Protein AF-A0A127PZ39-F1 (afdb_monomer)

Organism: NCBI:txid279113

Mean predicted aligned error: 3.93 Å

Sequence (76 aa):
MRDFARLVDLIEGIVDFEHGPNISPEGLSKGYTHAVMITFSSQAFRDAYLIHAAHLAFVARLKPWFDEVLVFDYGI

Foldseek 3Di:
DVLVVVLCVVAPFFPDKDKDFDPDPPPPCVPGTMDIDTDGPDVVSVVVLVPDPSNVVVCVVCVVVDPDDDDDDDDD

pLDDT: mean 89.14, std 9.77, range [54.72, 97.5]

InterPro domains:
  IPR011008 Dimeric alpha-beta barrel [SSF54909] (4-74)
  IPR013097 Stress responsive alpha+beta-barrel [PF07876] (3-74)
  IPR013097 Stress responsive alpha+beta-barrel [PS51502] (1-74)
  IPR013097 Stress responsive alpha+beta-barrel [SM00886] (1-76)
  IPR044662 Stress-response A/B barrel domain-containing protein HS1/DABB1-like [PTHR33178] (3-74)

Nearest PDB structures (foldseek):
  2q3p-assembly1_A  TM=9.601E-01  e=9.776E-05  Arabidopsis thaliana
  5b0c-assembly1_B  TM=9.058E-01  e=9.776E-05  Cannabis sativa
  5b08-assembly1_A  TM=8.800E-01  e=1.048E-04  Cannabis sativa
  5b0g-assembly1_A-2  TM=9.093E-01  e=1.828E-04  Cannabis sativa
  5b0d-assembly1_A  TM=8.879E-01  e=1.484E-04  Cannabis sativa

Structure (mmCIF, N/CA/C/O backbone):
data_AF-A0A127PZ39-F1
#
_entry.id   AF-A0A127PZ39-F1
#
loop_
_atom_site.group_PDB
_atom_site.id
_atom_site.type_symbol
_atom_site.label_atom_id
_atom_site.label_alt_id
_atom_site.label_comp_id
_atom_site.label_asym_id
_atom_site.label_entity_id
_atom_site.label_seq_id
_atom_site.pdbx_PDB_ins_code
_atom_site.Cartn_x
_atom_site.Cartn_y
_atom_site.Cartn_z
_atom_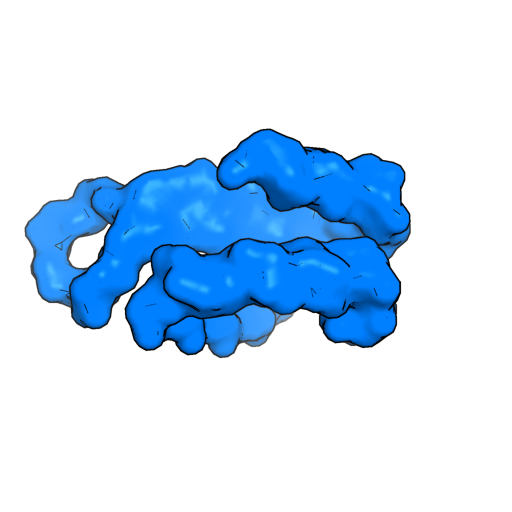site.occupancy
_atom_site.B_iso_or_equiv
_atom_site.auth_seq_id
_atom_site.auth_comp_id
_atom_site.auth_asym_id
_atom_site.auth_atom_id
_atom_site.pdbx_PDB_model_num
ATOM 1 N N . MET A 1 1 ? 2.080 -9.445 6.035 1.00 54.72 1 MET A N 1
ATOM 2 C CA . MET A 1 1 ? 3.127 -8.410 6.214 1.00 54.72 1 MET A CA 1
ATOM 3 C C . MET A 1 1 ? 4.487 -8.850 5.659 1.00 54.72 1 MET A C 1
ATOM 5 O O . MET A 1 1 ? 5.011 -8.127 4.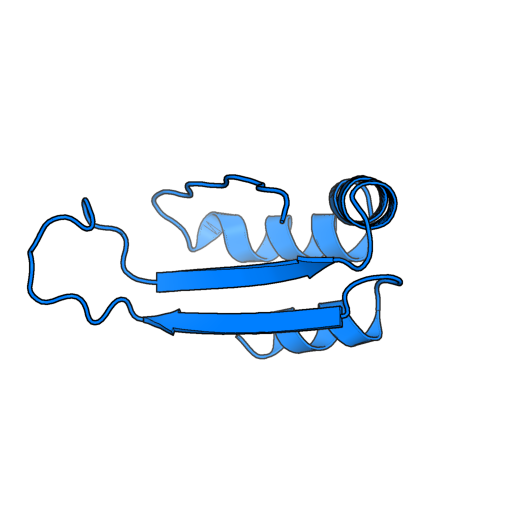830 1.00 54.72 1 MET A O 1
ATOM 9 N N . ARG A 1 2 ? 5.013 -10.054 5.969 1.00 59.03 2 ARG A N 1
ATOM 10 C CA . ARG A 1 2 ? 6.273 -10.571 5.363 1.00 59.03 2 ARG A CA 1
ATOM 11 C C . ARG A 1 2 ? 6.298 -10.589 3.824 1.00 59.03 2 ARG A C 1
ATOM 13 O O . ARG A 1 2 ? 7.350 -10.400 3.235 1.00 59.03 2 ARG A O 1
ATOM 20 N N . ASP A 1 3 ? 5.148 -10.783 3.184 1.00 62.97 3 ASP A N 1
ATOM 21 C CA . ASP A 1 3 ? 5.056 -10.852 1.721 1.00 62.97 3 ASP A CA 1
ATOM 22 C C . ASP A 1 3 ? 5.212 -9.496 1.022 1.00 62.97 3 ASP A C 1
ATOM 24 O O . ASP A 1 3 ? 5.639 -9.471 -0.127 1.00 62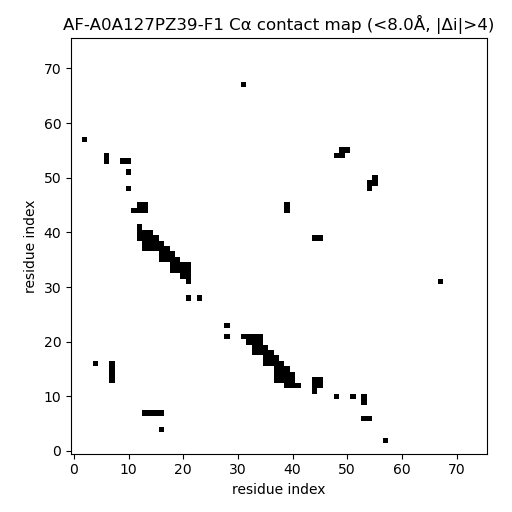.97 3 ASP A O 1
ATOM 28 N N . PHE A 1 4 ? 4.919 -8.382 1.702 1.00 64.06 4 PHE A N 1
ATOM 29 C CA . PHE A 1 4 ? 5.146 -7.055 1.128 1.00 64.06 4 PHE A CA 1
ATOM 30 C C . PHE A 1 4 ? 6.637 -6.702 1.089 1.00 64.06 4 PHE A C 1
ATOM 32 O O . PHE A 1 4 ? 7.101 -6.171 0.089 1.00 64.06 4 PHE A O 1
ATOM 39 N N . ALA A 1 5 ? 7.399 -7.058 2.131 1.00 64.19 5 ALA A N 1
ATOM 40 C CA . ALA A 1 5 ? 8.846 -6.834 2.160 1.00 64.19 5 ALA A CA 1
ATOM 41 C C . ALA A 1 5 ? 9.556 -7.515 0.975 1.00 64.19 5 ALA A C 1
ATOM 43 O O . ALA A 1 5 ? 10.522 -6.987 0.444 1.00 64.19 5 ALA A O 1
ATOM 44 N N . ARG A 1 6 ? 9.023 -8.645 0.490 1.00 71.31 6 ARG A N 1
ATOM 45 C CA . ARG A 1 6 ? 9.558 -9.334 -0.694 1.00 71.31 6 ARG A CA 1
ATOM 46 C C . ARG A 1 6 ? 9.241 -8.622 -2.009 1.00 71.31 6 ARG A C 1
ATOM 48 O O . ARG A 1 6 ? 9.910 -8.902 -2.991 1.00 71.31 6 ARG A O 1
ATOM 55 N N . LEU A 1 7 ? 8.233 -7.745 -2.070 1.00 69.50 7 LEU A N 1
ATOM 56 C CA . LEU A 1 7 ? 7.960 -6.969 -3.287 1.00 69.50 7 LEU A CA 1
ATOM 57 C C . LEU A 1 7 ? 9.063 -5.944 -3.548 1.00 69.50 7 LEU A C 1
ATOM 59 O O . LEU A 1 7 ? 9.398 -5.734 -4.708 1.00 69.50 7 LEU A O 1
ATOM 63 N N . VAL A 1 8 ? 9.651 -5.381 -2.486 1.00 71.56 8 VAL A N 1
ATOM 64 C CA . VAL A 1 8 ? 10.793 -4.457 -2.573 1.00 71.56 8 VAL A CA 1
ATOM 65 C C . VAL A 1 8 ? 11.983 -5.131 -3.262 1.00 71.56 8 VAL A C 1
ATOM 67 O O . VAL A 1 8 ? 12.591 -4.544 -4.146 1.00 71.56 8 VAL A O 1
ATOM 70 N N . ASP A 1 9 ? 12.256 -6.397 -2.934 1.00 75.12 9 ASP A N 1
ATOM 71 C CA . ASP A 1 9 ? 13.358 -7.159 -3.543 1.00 75.12 9 ASP A CA 1
ATOM 72 C C . ASP A 1 9 ? 13.076 -7.603 -4.991 1.00 75.12 9 ASP A C 1
ATOM 74 O O . ASP A 1 9 ? 13.996 -7.968 -5.723 1.00 75.12 9 ASP A O 1
ATOM 78 N N . LEU A 1 10 ? 11.804 -7.652 -5.399 1.00 73.62 10 LEU A N 1
ATOM 79 C CA . LEU A 1 10 ? 11.376 -8.258 -6.665 1.00 73.62 10 LEU A CA 1
ATOM 80 C C . LEU A 1 10 ? 11.029 -7.244 -7.754 1.00 73.62 10 LEU A C 1
ATOM 82 O O . LEU A 1 10 ? 10.922 -7.642 -8.914 1.00 73.62 10 LEU A O 1
ATOM 86 N N . ILE A 1 11 ? 10.781 -5.983 -7.398 1.00 78.69 11 ILE A N 1
ATOM 87 C CA . ILE A 1 11 ? 10.267 -4.977 -8.329 1.00 78.69 11 ILE A CA 1
ATOM 88 C C . ILE A 1 11 ? 11.168 -3.751 -8.297 1.00 78.69 11 ILE A C 1
ATOM 90 O O . ILE A 1 11 ? 11.287 -3.062 -7.286 1.00 78.69 11 ILE A O 1
ATOM 94 N N . GLU A 1 12 ? 11.787 -3.477 -9.441 1.00 86.56 12 GLU A N 1
ATOM 95 C CA . GLU A 1 12 ? 12.661 -2.327 -9.618 1.00 86.56 12 GLU A CA 1
ATOM 96 C C . GLU A 1 12 ? 11.916 -1.013 -9.347 1.00 86.56 12 GLU A C 1
ATOM 98 O O . GLU A 1 12 ? 10.761 -0.826 -9.736 1.00 86.56 12 GLU A O 1
ATOM 103 N N . GLY A 1 13 ? 12.600 -0.087 -8.676 1.00 88.81 13 GLY A N 1
ATOM 104 C CA . GLY A 1 13 ? 12.119 1.272 -8.468 1.00 88.81 13 GLY A CA 1
ATOM 105 C C . GLY A 1 13 ? 11.268 1.495 -7.221 1.00 88.81 13 GLY A C 1
ATOM 106 O O . GLY A 1 13 ? 10.972 2.660 -6.947 1.00 88.81 13 GLY A O 1
ATOM 107 N N . ILE A 1 14 ? 10.940 0.450 -6.448 1.00 91.06 14 ILE A N 1
ATOM 108 C CA . ILE A 1 14 ? 10.500 0.602 -5.052 1.00 91.06 14 ILE A CA 1
ATOM 109 C C . ILE A 1 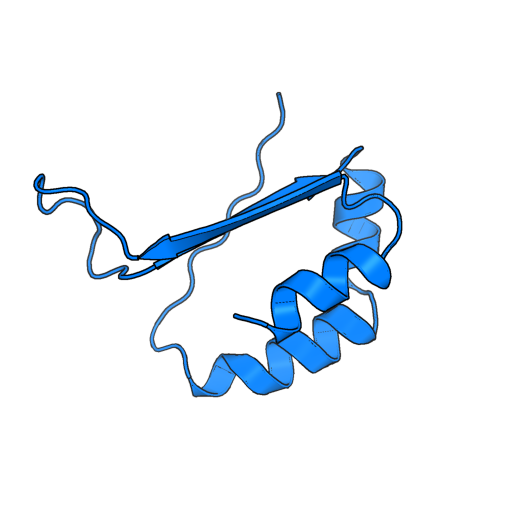14 ? 11.725 0.966 -4.211 1.00 91.06 14 ILE A C 1
ATOM 111 O O . ILE A 1 14 ? 12.702 0.221 -4.183 1.00 91.06 14 ILE A O 1
ATOM 115 N N . VAL A 1 15 ? 11.685 2.117 -3.544 1.00 91.38 15 VAL A N 1
ATOM 116 C CA . VAL A 1 15 ? 12.806 2.623 -2.732 1.00 91.38 15 VAL A CA 1
ATOM 117 C C . VAL A 1 15 ? 12.524 2.595 -1.239 1.00 91.38 15 VAL A C 1
ATOM 119 O O . VAL A 1 15 ? 13.467 2.626 -0.455 1.00 91.38 15 VAL A O 1
ATOM 122 N N . ASP A 1 16 ? 11.253 2.523 -0.847 1.00 89.75 16 ASP A N 1
ATOM 123 C CA . ASP A 1 16 ? 10.870 2.370 0.550 1.00 89.75 16 ASP A CA 1
ATOM 124 C C . ASP A 1 16 ? 9.520 1.666 0.685 1.00 89.75 16 ASP A C 1
ATOM 126 O O . ASP A 1 16 ? 8.691 1.673 -0.236 1.00 89.75 16 ASP A O 1
ATOM 130 N N . PHE A 1 17 ? 9.312 1.050 1.842 1.00 88.81 17 PHE A N 1
ATOM 131 C CA . PHE A 1 17 ? 8.098 0.329 2.173 1.00 88.81 17 PHE A CA 1
ATOM 132 C C . PHE A 1 17 ? 7.808 0.392 3.670 1.00 88.81 17 PHE A C 1
ATOM 134 O O . PHE A 1 17 ? 8.552 -0.152 4.488 1.00 88.81 17 PHE A O 1
ATOM 141 N N . GLU A 1 18 ? 6.654 0.952 4.016 1.00 90.69 18 GLU A N 1
ATOM 142 C CA . GLU A 1 18 ? 6.195 1.080 5.394 1.00 90.69 18 GLU A CA 1
ATOM 143 C C . GLU A 1 18 ? 4.775 0.542 5.543 1.00 90.69 18 GLU A C 1
ATOM 145 O O . GLU A 1 18 ? 3.942 0.627 4.640 1.00 90.69 18 GLU A O 1
ATOM 150 N N . HIS A 1 19 ? 4.462 -0.016 6.709 1.00 91.12 19 HIS A N 1
ATOM 151 C CA . HIS A 1 19 ? 3.099 -0.408 7.034 1.00 91.12 19 HIS A CA 1
ATOM 152 C C . HIS A 1 19 ? 2.888 -0.499 8.542 1.00 91.12 19 HIS A C 1
ATOM 154 O O . HIS A 1 19 ? 3.819 -0.743 9.311 1.00 91.12 19 HIS A O 1
ATOM 160 N N . GLY A 1 20 ? 1.634 -0.405 8.970 1.00 92.75 20 GLY A N 1
ATOM 161 C CA . GLY A 1 20 ? 1.291 -0.553 10.378 1.00 92.75 20 GLY A CA 1
ATOM 162 C C . GLY A 1 20 ? -0.203 -0.451 10.648 1.00 92.75 20 GLY A C 1
ATOM 163 O O . GLY A 1 20 ? -0.972 -0.090 9.753 1.00 92.75 20 GLY A O 1
ATOM 164 N N . PRO A 1 21 ? -0.636 -0.795 11.870 1.00 96.38 21 PRO A N 1
ATOM 165 C CA . PRO A 1 21 ? -1.995 -0.527 12.304 1.00 96.38 21 PRO A CA 1
ATOM 166 C C . PRO A 1 21 ? -2.224 0.984 12.441 1.00 96.38 21 PRO A C 1
ATOM 168 O O . PRO A 1 21 ? -1.317 1.743 12.783 1.00 96.38 21 PRO A O 1
ATOM 171 N N . ASN A 1 22 ? -3.458 1.416 12.211 1.00 96.75 22 ASN A N 1
ATOM 172 C CA . ASN A 1 22 ? -3.901 2.759 12.541 1.00 96.75 22 ASN A CA 1
ATOM 173 C C . ASN A 1 22 ? -3.882 2.950 14.066 1.00 96.75 22 ASN A C 1
ATOM 175 O O . ASN A 1 22 ? -4.494 2.178 14.803 1.00 96.75 22 ASN A O 1
ATOM 179 N N . ILE A 1 23 ? -3.203 4.001 14.518 1.00 96.94 23 ILE A N 1
ATOM 180 C CA . ILE A 1 23 ? -3.097 4.385 15.932 1.00 96.94 23 ILE A CA 1
ATOM 181 C C . ILE A 1 23 ? -3.677 5.780 16.205 1.00 96.94 23 ILE A C 1
ATOM 183 O O . ILE A 1 23 ? -3.474 6.317 17.293 1.00 96.94 23 ILE A O 1
ATOM 187 N N . SER A 1 24 ? -4.372 6.393 15.235 1.00 96.88 24 SER A N 1
ATOM 188 C CA . SER A 1 24 ? -4.973 7.715 15.435 1.00 96.88 24 SER A CA 1
ATOM 189 C C . SER A 1 24 ? -6.117 7.637 16.459 1.00 96.88 24 SER A C 1
ATOM 191 O O . SER A 1 24 ? -7.051 6.849 16.276 1.00 96.88 24 SER A O 1
ATOM 193 N N . PRO A 1 25 ? -6.094 8.470 17.517 1.00 96.38 25 PRO A N 1
ATOM 194 C CA . PRO A 1 25 ? -7.163 8.529 18.509 1.00 96.38 25 PRO A CA 1
ATOM 195 C C . PRO A 1 25 ? -8.356 9.389 18.058 1.00 96.38 25 PRO A C 1
ATOM 197 O O . PRO A 1 25 ? -9.342 9.494 18.781 1.00 96.38 25 PRO A O 1
ATOM 200 N N . GLU A 1 26 ? -8.284 10.032 16.891 1.00 97.50 26 GLU A N 1
ATOM 201 C CA . GLU A 1 26 ? -9.226 11.085 16.483 1.00 97.50 26 GLU A CA 1
ATOM 202 C C . GLU A 1 26 ? -10.570 10.542 15.973 1.00 97.50 26 GLU A C 1
ATOM 204 O O . GLU A 1 26 ? -11.515 11.302 15.778 1.00 97.50 26 GLU A O 1
ATOM 209 N N . GLY A 1 27 ? -10.678 9.231 15.731 1.00 94.81 27 GLY A N 1
ATOM 210 C CA . GLY A 1 27 ? -11.918 8.592 15.272 1.00 94.81 27 GLY A CA 1
ATOM 211 C C . GLY A 1 27 ? -12.303 8.905 13.819 1.00 94.81 27 GLY A C 1
ATOM 212 O O . GLY A 1 27 ? -13.386 8.530 13.375 1.00 94.81 27 GLY A O 1
ATOM 213 N N . LEU A 1 28 ? -11.422 9.558 13.055 1.00 96.94 28 LEU A N 1
ATOM 214 C CA . LEU A 1 28 ? -11.684 9.990 11.675 1.00 96.94 28 LEU A CA 1
ATOM 215 C C . LEU A 1 28 ? -11.249 8.979 10.608 1.00 96.94 28 LEU A C 1
ATOM 217 O O . LEU A 1 28 ? -11.429 9.216 9.416 1.00 96.94 28 LEU A O 1
ATOM 221 N N . SER A 1 29 ? -10.714 7.830 11.013 1.00 95.81 29 SER A N 1
ATOM 222 C CA . SER A 1 29 ? -10.139 6.831 10.106 1.00 95.81 29 SER A CA 1
ATOM 223 C C . SER A 1 29 ? -11.174 6.020 9.325 1.00 95.81 29 SER A C 1
ATOM 225 O O . SER A 1 29 ? -10.789 5.098 8.623 1.00 95.81 29 SER A O 1
ATOM 227 N N . LYS A 1 30 ? -12.476 6.320 9.448 1.00 96.12 30 LYS A N 1
ATOM 228 C CA . LYS A 1 30 ? -13.575 5.683 8.691 1.00 96.12 30 LYS A CA 1
ATOM 229 C C . LYS A 1 30 ? -13.540 4.143 8.688 1.00 96.12 30 LYS A C 1
ATOM 231 O O . LYS A 1 30 ? -13.861 3.520 7.688 1.00 96.12 30 LYS A O 1
ATOM 236 N N . GLY A 1 31 ? -13.131 3.529 9.797 1.00 95.31 31 GLY A N 1
ATOM 237 C CA . GLY A 1 31 ? -13.046 2.069 9.924 1.00 95.31 31 GLY A CA 1
ATOM 238 C C . GLY A 1 31 ? -11.790 1.425 9.323 1.00 95.31 31 GLY A C 1
ATOM 239 O O . GLY A 1 31 ? -11.573 0.237 9.543 1.00 95.31 31 GLY A O 1
ATOM 240 N N . TYR A 1 32 ? -10.921 2.178 8.642 1.00 96.94 32 TYR A N 1
ATOM 241 C CA . TYR A 1 32 ? -9.638 1.663 8.162 1.00 96.94 32 TYR A CA 1
ATOM 242 C C . TYR A 1 32 ? -8.705 1.360 9.345 1.00 96.94 32 TYR A C 1
ATOM 244 O O . TYR A 1 32 ? -8.478 2.196 10.226 1.00 96.94 32 TYR A O 1
ATOM 252 N N . THR A 1 33 ? -8.169 0.138 9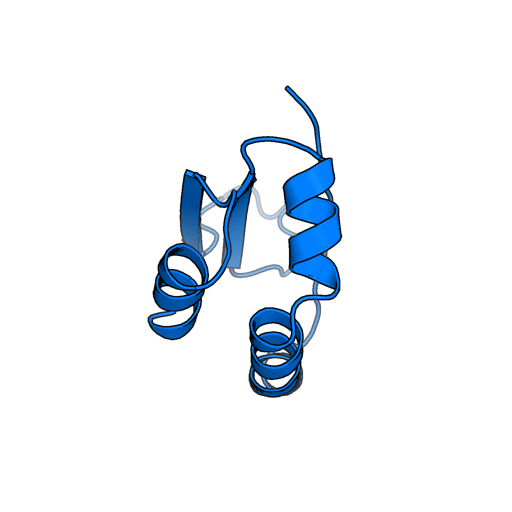.369 1.00 96.25 33 THR A N 1
ATOM 253 C CA . THR A 1 33 ? -7.414 -0.402 10.515 1.00 96.25 33 THR A CA 1
ATOM 254 C C . THR A 1 33 ? -5.911 -0.447 10.299 1.00 96.25 33 THR A C 1
ATOM 256 O O . THR A 1 33 ? -5.173 -0.570 11.270 1.00 96.25 33 THR A O 1
ATOM 259 N N . HIS A 1 34 ? -5.449 -0.367 9.053 1.00 94.94 34 HIS A N 1
ATOM 260 C CA . HIS A 1 34 ? -4.042 -0.470 8.685 1.00 94.94 34 HIS A CA 1
ATOM 261 C C . HIS A 1 34 ? -3.717 0.516 7.566 1.00 94.94 34 HIS A C 1
ATOM 263 O O . HIS A 1 34 ? -4.573 0.817 6.734 1.00 94.94 34 HIS A O 1
ATOM 269 N N . ALA A 1 35 ? -2.470 0.972 7.538 1.00 94.94 35 ALA A N 1
ATOM 270 C CA . ALA A 1 35 ? -1.896 1.741 6.447 1.00 94.94 35 ALA A CA 1
ATOM 271 C C . ALA A 1 35 ? -0.711 0.982 5.845 1.00 94.94 35 ALA A C 1
ATOM 273 O O . ALA A 1 35 ? 0.005 0.256 6.543 1.00 94.94 35 ALA A O 1
ATOM 274 N N . VAL A 1 36 ? -0.523 1.168 4.544 1.00 92.25 36 VAL A N 1
ATOM 275 C CA . VAL A 1 36 ? 0.624 0.688 3.779 1.00 92.25 36 VAL A CA 1
ATOM 276 C C . VAL A 1 36 ? 1.078 1.840 2.889 1.00 92.25 36 VAL A C 1
ATOM 278 O O . VAL A 1 36 ? 0.246 2.434 2.207 1.00 92.25 36 VAL A O 1
ATOM 281 N N . MET A 1 37 ? 2.372 2.141 2.898 1.00 93.44 37 MET A N 1
ATOM 282 C CA . MET A 1 37 ? 3.005 3.136 2.041 1.00 93.44 37 MET A CA 1
ATOM 283 C C . MET A 1 37 ? 4.107 2.461 1.228 1.00 93.44 37 MET A C 1
ATOM 285 O O . MET A 1 37 ? 4.924 1.717 1.771 1.00 93.44 37 MET A O 1
ATOM 289 N N . ILE A 1 38 ? 4.118 2.712 -0.078 1.00 92.75 38 ILE A N 1
ATOM 290 C CA . ILE A 1 38 ? 5.181 2.275 -0.984 1.00 92.75 38 ILE A CA 1
ATOM 291 C C . ILE A 1 38 ? 5.742 3.527 -1.641 1.00 92.75 38 ILE A C 1
ATOM 293 O O . ILE A 1 38 ? 5.003 4.264 -2.295 1.00 92.75 38 ILE A O 1
ATOM 297 N N . THR A 1 39 ? 7.042 3.748 -1.494 1.00 93.69 39 THR A N 1
ATOM 298 C CA . THR A 1 39 ? 7.721 4.870 -2.140 1.00 93.69 39 THR A CA 1
ATOM 299 C C . THR A 1 39 ? 8.382 4.379 -3.414 1.00 93.69 39 THR A C 1
ATOM 301 O O . THR A 1 39 ? 9.171 3.432 -3.396 1.00 93.69 39 THR A O 1
ATOM 304 N N . PHE A 1 40 ? 8.090 5.052 -4.523 1.00 94.12 40 PHE A N 1
ATOM 305 C CA . PHE A 1 40 ? 8.717 4.793 -5.813 1.00 94.12 40 PHE A CA 1
ATOM 306 C C . PHE A 1 40 ? 9.700 5.907 -6.162 1.00 94.12 40 PHE A C 1
ATOM 308 O O . PHE A 1 40 ? 9.447 7.078 -5.895 1.00 94.12 40 PHE A O 1
ATOM 315 N N . SER A 1 41 ? 10.799 5.551 -6.824 1.00 93.94 41 SER A N 1
ATOM 316 C CA . SER A 1 41 ? 11.765 6.529 -7.352 1.00 93.94 41 SER A CA 1
ATOM 317 C C . SER A 1 41 ? 11.198 7.395 -8.484 1.00 93.94 41 SER A C 1
ATOM 319 O O . SER A 1 41 ? 11.715 8.478 -8.750 1.00 93.94 41 SER A O 1
ATOM 321 N N . SER A 1 42 ? 10.142 6.938 -9.167 1.00 94.75 42 SER A N 1
ATOM 322 C CA . SER A 1 42 ? 9.396 7.731 -10.147 1.00 94.75 42 SER A CA 1
ATOM 323 C C . SER A 1 42 ? 7.991 7.171 -10.388 1.00 94.75 42 SER A C 1
ATOM 325 O O . SER A 1 42 ? 7.714 6.001 -10.115 1.00 94.75 42 SER A O 1
ATOM 327 N N . GLN A 1 43 ? 7.119 7.986 -10.989 1.00 95.44 43 GLN A N 1
ATOM 328 C CA . GLN A 1 43 ? 5.790 7.543 -11.427 1.00 95.44 43 GLN A CA 1
ATOM 329 C C . GLN A 1 43 ? 5.866 6.412 -12.467 1.00 95.44 43 GLN A C 1
ATOM 331 O O . GLN A 1 43 ? 5.024 5.522 -12.449 1.00 95.44 43 GLN A O 1
ATOM 336 N N . ALA A 1 44 ? 6.906 6.378 -13.310 1.00 94.88 44 ALA A N 1
ATOM 337 C CA . ALA A 1 44 ? 7.084 5.307 -14.292 1.00 94.88 44 ALA A CA 1
ATOM 338 C C . ALA A 1 44 ? 7.310 3.937 -13.624 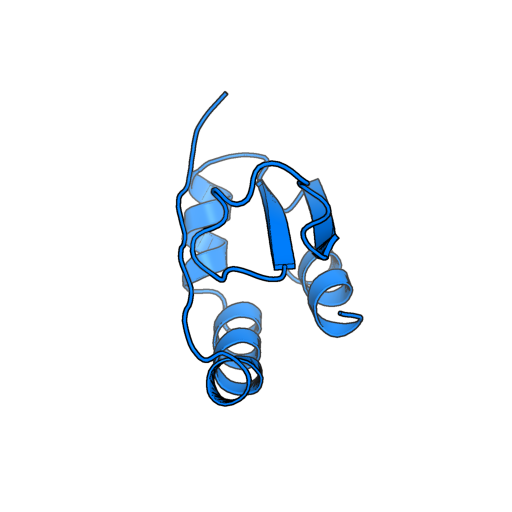1.00 94.88 44 ALA A C 1
ATOM 340 O O . ALA A 1 44 ? 6.783 2.929 -14.091 1.00 94.88 44 ALA A O 1
ATOM 341 N N . PHE A 1 45 ? 8.037 3.894 -12.501 1.00 94.50 45 PHE A N 1
ATOM 342 C CA . PHE A 1 45 ? 8.204 2.659 -11.728 1.00 94.50 45 PHE A CA 1
ATOM 343 C C . PHE A 1 45 ? 6.925 2.255 -10.985 1.00 94.50 45 PHE A C 1
ATOM 345 O O . PHE A 1 45 ? 6.622 1.065 -10.916 1.00 94.50 45 PHE A O 1
ATOM 352 N N . ARG A 1 46 ? 6.126 3.222 -10.506 1.00 95.12 46 ARG A N 1
ATOM 353 C CA . ARG A 1 46 ? 4.773 2.962 -9.974 1.00 95.12 46 ARG A CA 1
ATOM 354 C C . ARG A 1 46 ? 3.883 2.320 -11.040 1.00 95.12 46 ARG A C 1
ATOM 356 O O . ARG A 1 46 ? 3.229 1.316 -10.771 1.00 95.12 46 ARG A O 1
ATOM 363 N N . ASP A 1 47 ? 3.895 2.850 -12.260 1.00 95.38 47 ASP A N 1
ATOM 364 C CA . ASP A 1 47 ? 3.092 2.322 -13.368 1.00 95.38 47 ASP A CA 1
ATOM 365 C C . ASP A 1 47 ? 3.526 0.895 -13.751 1.00 95.38 47 ASP A C 1
ATOM 367 O O . ASP A 1 47 ? 2.682 0.016 -13.941 1.00 95.38 47 ASP A O 1
ATOM 371 N N . ALA A 1 48 ? 4.838 0.630 -13.790 1.00 94.00 48 ALA A N 1
ATOM 372 C CA . ALA A 1 48 ? 5.378 -0.710 -14.020 1.00 94.00 48 ALA A CA 1
ATOM 373 C C . ALA A 1 48 ? 5.002 -1.695 -12.896 1.00 94.00 48 ALA A C 1
ATOM 375 O O . ALA A 1 48 ? 4.642 -2.842 -13.173 1.00 94.00 48 ALA A O 1
ATOM 376 N N . TYR A 1 49 ? 5.031 -1.246 -11.637 1.00 92.06 49 TYR A N 1
ATOM 377 C CA . TYR A 1 49 ? 4.628 -2.027 -10.465 1.00 92.06 49 TYR A CA 1
ATOM 378 C C . TYR A 1 49 ? 3.175 -2.510 -10.559 1.00 92.06 49 TYR A C 1
ATOM 380 O O . TYR A 1 49 ? 2.920 -3.692 -10.317 1.00 92.06 49 TYR A O 1
ATOM 388 N N . LEU A 1 50 ? 2.239 -1.644 -10.968 1.00 93.75 50 LEU A N 1
ATOM 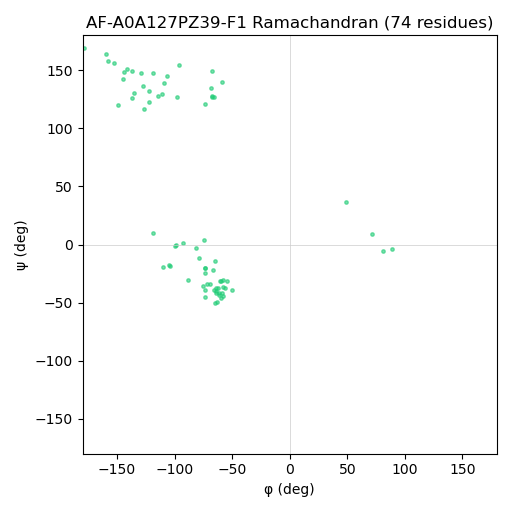389 C CA . LEU A 1 50 ? 0.802 -1.959 -11.027 1.00 93.75 50 LEU A CA 1
ATOM 390 C C . LEU A 1 50 ? 0.462 -3.136 -11.954 1.00 93.75 50 LEU A C 1
ATOM 392 O O . LEU A 1 50 ? -0.485 -3.880 -11.693 1.00 93.75 50 LEU A O 1
ATOM 396 N N . ILE A 1 51 ? 1.233 -3.321 -13.029 1.00 94.88 51 ILE A N 1
ATOM 397 C CA . ILE A 1 51 ? 1.040 -4.418 -13.992 1.00 94.88 51 ILE A CA 1
ATOM 398 C C . ILE A 1 51 ? 1.997 -5.596 -13.764 1.00 94.88 51 ILE A C 1
ATOM 400 O O . ILE A 1 51 ? 1.927 -6.598 -14.479 1.00 94.88 51 ILE A O 1
ATOM 404 N N . HIS A 1 52 ? 2.896 -5.503 -12.782 1.00 92.50 52 HIS A N 1
ATOM 405 C CA . HIS A 1 52 ? 3.916 -6.516 -12.547 1.00 92.50 52 HIS A CA 1
ATOM 406 C C . HIS A 1 52 ? 3.297 -7.831 -12.049 1.00 92.50 52 HIS A C 1
ATOM 408 O O . HIS A 1 52 ? 2.492 -7.850 -11.115 1.00 92.50 52 HIS A O 1
ATOM 414 N N . ALA A 1 53 ? 3.721 -8.969 -12.606 1.00 91.81 53 ALA A N 1
ATOM 415 C CA . ALA A 1 53 ? 3.146 -10.277 -12.274 1.00 91.81 53 ALA A CA 1
ATOM 416 C C . ALA A 1 53 ? 3.212 -10.601 -10.767 1.00 91.81 53 ALA A C 1
ATOM 418 O O . ALA A 1 53 ? 2.260 -11.147 -10.206 1.00 91.81 53 ALA A O 1
ATOM 419 N N . ALA A 1 54 ? 4.301 -10.213 -10.090 1.00 88.56 54 ALA A N 1
ATOM 420 C CA . ALA A 1 54 ? 4.442 -10.404 -8.645 1.00 88.56 54 ALA A CA 1
ATOM 421 C C . ALA A 1 54 ? 3.430 -9.569 -7.837 1.00 88.56 54 ALA A C 1
ATOM 423 O O . ALA A 1 54 ? 2.854 -10.084 -6.879 1.00 88.56 54 ALA A O 1
ATOM 424 N N . HIS A 1 55 ? 3.156 -8.324 -8.247 1.00 89.75 55 HIS A N 1
ATOM 425 C CA . HIS A 1 55 ? 2.106 -7.503 -7.641 1.00 89.75 55 HIS A CA 1
ATOM 426 C C . HIS A 1 55 ? 0.737 -8.144 -7.856 1.00 89.75 55 HIS A C 1
ATOM 428 O O . HIS A 1 55 ? -0.055 -8.257 -6.919 1.00 89.75 55 HIS A O 1
ATOM 434 N N . LEU A 1 56 ? 0.410 -8.54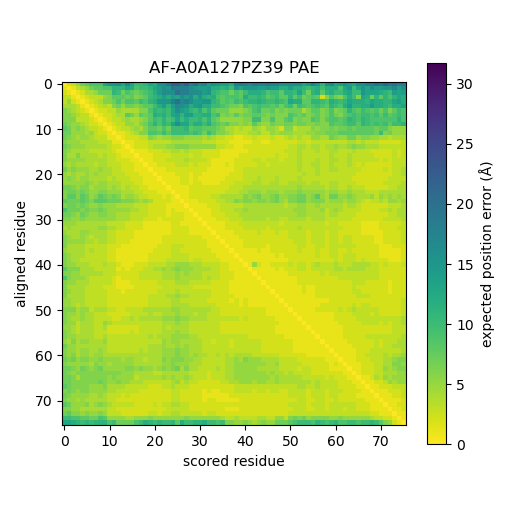1 -9.085 1.00 91.62 56 LEU A N 1
ATOM 435 C CA . LEU A 1 56 ? -0.912 -9.093 -9.394 1.00 91.62 56 LEU A CA 1
ATOM 436 C C . LEU A 1 56 ? -1.180 -10.373 -8.589 1.00 91.62 56 LEU A C 1
ATOM 438 O O . LEU A 1 56 ? -2.241 -10.512 -7.979 1.00 91.62 56 LEU A O 1
ATOM 442 N N . ALA A 1 57 ? -0.188 -11.266 -8.500 1.00 89.50 57 ALA A N 1
ATOM 443 C CA . ALA A 1 57 ? -0.258 -12.463 -7.662 1.00 89.50 57 ALA A CA 1
ATOM 444 C C . ALA A 1 57 ? -0.396 -12.121 -6.170 1.00 89.50 57 ALA A C 1
ATOM 446 O O . ALA A 1 57 ? -1.115 -12.788 -5.423 1.00 89.50 57 ALA A O 1
ATOM 447 N N . PHE A 1 58 ? 0.280 -11.067 -5.723 1.00 86.44 58 PHE A N 1
ATOM 448 C CA . PHE A 1 58 ? 0.187 -10.582 -4.358 1.00 86.44 58 PHE A CA 1
ATOM 449 C C . PHE A 1 58 ? -1.219 -10.062 -4.014 1.00 86.44 58 PHE A C 1
ATOM 451 O O . PHE A 1 58 ? -1.812 -10.523 -3.036 1.00 86.44 58 PHE A O 1
ATOM 458 N N . VAL A 1 59 ? -1.790 -9.187 -4.848 1.00 88.88 59 VAL A N 1
ATOM 459 C CA . VAL A 1 59 ? -3.154 -8.663 -4.667 1.00 88.88 59 VAL A CA 1
ATOM 460 C C . VAL A 1 59 ? -4.186 -9.781 -4.711 1.00 88.88 59 VAL A C 1
ATOM 462 O O . VAL A 1 59 ? -5.074 -9.812 -3.862 1.00 88.88 59 VAL A O 1
ATOM 465 N N . ALA A 1 60 ? -4.054 -10.739 -5.631 1.00 90.94 60 ALA A N 1
ATOM 466 C CA . ALA A 1 60 ? -4.967 -11.878 -5.714 1.00 90.94 60 ALA A CA 1
ATOM 467 C C . ALA A 1 60 ? -5.011 -12.698 -4.412 1.00 90.94 60 ALA A C 1
ATOM 469 O O . ALA A 1 60 ? -6.080 -13.153 -4.009 1.00 90.94 60 ALA A O 1
ATOM 470 N N . ARG A 1 61 ? -3.870 -12.853 -3.726 1.00 87.88 61 ARG A N 1
ATOM 471 C CA . ARG A 1 61 ? -3.800 -13.565 -2.440 1.00 87.88 61 ARG A CA 1
ATOM 472 C C . ARG A 1 61 ? -4.360 -12.761 -1.272 1.00 87.88 61 ARG A C 1
ATOM 474 O O . ARG 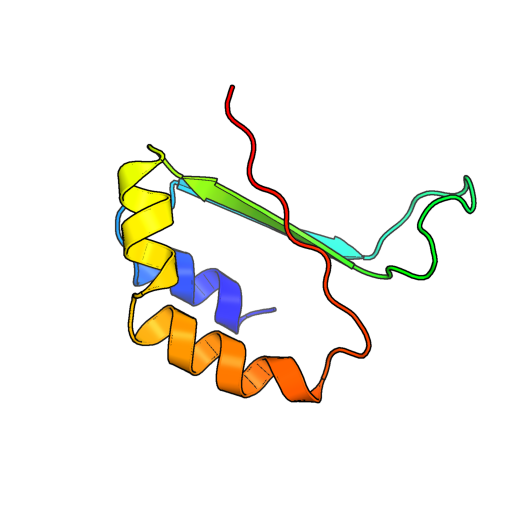A 1 61 ? -4.924 -13.364 -0.364 1.00 87.88 61 ARG A O 1
ATOM 481 N N . LEU A 1 62 ? -4.181 -11.438 -1.261 1.00 85.50 62 LEU A N 1
ATOM 482 C CA . LEU A 1 62 ? -4.595 -10.601 -0.130 1.00 85.50 62 LEU A CA 1
ATOM 483 C C . LEU A 1 62 ? -6.032 -10.097 -0.212 1.00 85.50 62 LEU A C 1
ATOM 485 O O . LEU A 1 62 ? -6.661 -9.944 0.828 1.00 85.50 62 LEU A O 1
ATOM 489 N N . LYS A 1 63 ? -6.569 -9.878 -1.415 1.00 88.06 63 LYS A N 1
ATOM 490 C CA . LYS A 1 63 ? -7.916 -9.327 -1.612 1.00 88.06 63 LYS A CA 1
ATOM 491 C C . LYS A 1 63 ? -9.017 -10.038 -0.803 1.00 88.06 63 LYS A C 1
ATOM 493 O O . LYS A 1 63 ? -9.857 -9.328 -0.268 1.00 88.06 63 LYS A O 1
ATOM 498 N N . PRO A 1 64 ? -9.027 -11.378 -0.644 1.00 92.62 64 PRO A N 1
ATOM 499 C CA . PRO A 1 64 ? -10.041 -12.057 0.171 1.00 92.62 64 PRO A CA 1
ATOM 500 C C . PRO A 1 64 ? -10.001 -11.727 1.672 1.00 92.62 64 PRO A C 1
ATOM 502 O O . PRO A 1 64 ? -10.935 -12.073 2.384 1.00 92.62 64 PRO A O 1
ATOM 505 N N . TRP A 1 65 ? -8.921 -11.112 2.156 1.00 89.19 65 TRP A N 1
ATOM 506 C CA . TRP A 1 65 ? -8.714 -10.775 3.567 1.00 89.19 65 TRP A CA 1
ATOM 507 C C . TRP A 1 65 ? -9.043 -9.314 3.893 1.00 89.19 65 TRP A C 1
ATOM 509 O O . TRP A 1 65 ? -8.877 -8.905 5.041 1.00 89.19 65 TRP A O 1
ATOM 519 N N . PHE A 1 66 ? -9.456 -8.520 2.902 1.00 89.50 66 PHE A N 1
ATOM 520 C CA . PHE A 1 66 ? -9.784 -7.109 3.074 1.00 89.50 66 PHE A CA 1
ATOM 521 C C . PHE A 1 66 ? -11.270 -6.870 2.829 1.00 89.50 66 PHE A C 1
ATOM 523 O O . PHE A 1 66 ? -11.783 -7.224 1.769 1.00 89.50 66 PHE A O 1
ATOM 530 N N . ASP A 1 67 ? -11.927 -6.211 3.781 1.00 93.88 67 ASP A N 1
ATOM 531 C CA . ASP A 1 67 ? -13.313 -5.765 3.620 1.00 93.88 67 ASP A CA 1
ATOM 532 C C . ASP A 1 67 ? -13.397 -4.563 2.663 1.00 93.88 67 ASP A C 1
ATOM 534 O O . ASP A 1 67 ? -14.219 -4.539 1.749 1.00 93.88 67 ASP A O 1
ATOM 538 N N . GLU A 1 68 ? -12.503 -3.582 2.831 1.00 94.38 68 GLU A N 1
ATOM 539 C CA . GLU A 1 68 ? -12.430 -2.366 2.016 1.00 94.38 68 GLU A CA 1
ATOM 540 C C . GLU A 1 68 ? -10.968 -1.939 1.808 1.00 94.38 68 GLU A C 1
ATOM 542 O O . GLU A 1 68 ? -10.111 -2.163 2.667 1.00 94.38 68 GLU A O 1
ATOM 547 N N . VAL A 1 69 ? -10.669 -1.331 0.654 1.00 93.75 69 VAL A N 1
ATOM 548 C CA . VAL A 1 69 ? -9.334 -0.824 0.306 1.00 93.75 69 VAL A CA 1
ATOM 549 C C . VAL A 1 69 ? -9.466 0.552 -0.346 1.00 93.75 69 VAL A C 1
ATOM 551 O O . VAL A 1 69 ? -10.151 0.694 -1.357 1.00 93.75 69 VAL A O 1
ATOM 554 N N . LEU A 1 70 ? -8.755 1.541 0.197 1.00 95.06 70 LEU A N 1
ATOM 555 C CA . LEU A 1 70 ? -8.582 2.870 -0.387 1.00 95.06 70 LEU A CA 1
ATOM 556 C C . LEU A 1 70 ? -7.131 3.024 -0.842 1.00 95.06 70 LEU A C 1
ATOM 558 O O . LEU A 1 70 ? -6.213 2.769 -0.067 1.00 95.06 70 LEU A O 1
ATOM 562 N N . VAL A 1 71 ? -6.936 3.455 -2.087 1.00 95.56 71 VAL A N 1
ATOM 563 C CA . VAL A 1 71 ? -5.614 3.691 -2.679 1.00 95.56 71 VAL A CA 1
ATOM 564 C C . VAL A 1 71 ? -5.578 5.098 -3.257 1.00 95.56 71 VAL A C 1
ATOM 566 O O . VAL A 1 71 ? -6.525 5.520 -3.922 1.00 95.56 71 VAL A O 1
ATOM 569 N N . PHE A 1 72 ? -4.486 5.812 -3.015 1.00 96.12 72 PHE A N 1
ATOM 570 C CA . PHE A 1 72 ? -4.184 7.087 -3.649 1.00 96.12 72 PHE A CA 1
ATOM 571 C C . PHE A 1 72 ? -2.677 7.192 -3.865 1.00 96.12 72 PHE A C 1
ATOM 573 O O . PHE A 1 72 ? -1.894 6.776 -3.015 1.00 96.12 72 PHE A O 1
ATOM 580 N N . ASP A 1 73 ? -2.295 7.778 -4.993 1.00 96.38 73 ASP A N 1
ATOM 581 C CA . ASP A 1 73 ? -0.910 8.085 -5.322 1.00 96.38 73 ASP A CA 1
ATOM 582 C C . ASP A 1 73 ? -0.721 9.600 -5.259 1.00 96.38 73 ASP A C 1
ATOM 584 O O . ASP A 1 73 ? -1.584 10.363 -5.705 1.00 96.38 73 ASP A O 1
ATOM 588 N N . TYR A 1 74 ? 0.407 10.043 -4.715 1.00 95.12 74 TYR A N 1
ATOM 589 C CA . TYR A 1 74 ? 0.758 11.456 -4.655 1.00 95.12 74 TYR A CA 1
ATOM 590 C C . TYR A 1 74 ? 2.230 11.653 -5.012 1.00 95.12 74 TYR A C 1
ATOM 592 O O . TYR A 1 74 ? 3.063 10.775 -4.798 1.00 95.12 74 TYR A O 1
ATOM 600 N N . GLY A 1 75 ? 2.531 12.806 -5.605 1.00 90.12 75 GLY A N 1
ATOM 601 C CA . GLY A 1 75 ? 3.899 13.242 -5.870 1.00 90.12 75 GLY A CA 1
ATOM 602 C C . GLY A 1 75 ? 4.396 14.177 -4.773 1.00 90.12 75 GLY A C 1
ATOM 603 O O . GLY A 1 75 ? 3.594 14.856 -4.126 1.00 90.12 75 GLY A O 1
ATOM 604 N N . ILE A 1 76 ? 5.716 14.219 -4.606 1.00 78.25 76 ILE A N 1
ATOM 605 C CA . ILE A 1 76 ? 6.448 15.221 -3.824 1.00 78.25 76 ILE A CA 1
ATOM 606 C C . ILE A 1 76 ? 7.375 15.965 -4.783 1.00 78.25 76 ILE A C 1
ATOM 608 O O . ILE A 1 76 ? 7.938 15.288 -5.676 1.00 78.25 76 ILE A O 1
#

Secondary structure (DSSP, 8-state):
-HHHHHHHHHSTTEEEEEEEE---TTS-STT--EEEEEEESSHHHHHHHHH-HHHHHHHHHHGGG-S---------

Radius of gyration: 13.36 Å; Cα contacts (8 Å, |Δi|>4): 61; chains: 1; bounding box: 27×29×33 Å

Solvent-accessible surface area (backbone atoms only — not comparable to full-atom values): 5029 Å² total; per-residue (Å²): 114,78,71,59,64,52,45,50,80,71,39,79,44,49,76,46,78,49,69,47,69,63,80,77,86,81,76,76,60,81,84,58,57,61,52,77,47,76,40,52,79,40,71,68,33,48,59,51,45,74,74,28,69,69,48,49,57,49,48,67,69,47,54,86,79,50,95,78,86,87,86,84,87,83,88,132